Protein AF-A0A0M4CH39-F1 (afdb_monomer_lite)

Sequence (129 aa):
MWEPAGAFSSQTFMEGKFARTRKKGDFHVSGFELQVDATLSALRGLLGETAQQRDTHHKHRPNFAPSAAGRGFGAQGRALADMFEGLHGGVEKRIDALTRTTRAARSEVERFAESDGAFATDVDGVDVA

Organism: NCBI:txid931089

Structure (mmCIF, N/CA/C/O backbone):
data_AF-A0A0M4CH39-F1
#
_entry.id   AF-A0A0M4CH39-F1
#
loop_
_atom_site.group_PDB
_atom_site.id
_atom_site.type_symbol
_atom_site.label_atom_id
_atom_site.label_alt_id
_atom_site.label_comp_id
_atom_site.label_asym_id
_atom_site.label_entity_id
_atom_site.label_seq_id
_atom_site.pdbx_PDB_ins_code
_atom_site.Cartn_x
_atom_site.Cartn_y
_atom_site.Cartn_z
_atom_site.occupancy
_atom_site.B_iso_or_equiv
_atom_site.auth_seq_id
_atom_site.auth_comp_id
_atom_site.auth_asym_id
_atom_site.auth_atom_id
_atom_site.pdbx_PDB_model_num
ATOM 1 N N . MET A 1 1 ? 4.297 22.749 -15.109 1.00 36.09 1 MET A N 1
ATOM 2 C CA . MET A 1 1 ? 3.723 23.554 -14.014 1.00 36.09 1 MET A CA 1
ATOM 3 C C . MET A 1 1 ? 3.155 22.555 -13.024 1.00 36.09 1 MET A C 1
ATOM 5 O O . MET A 1 1 ? 2.229 21.844 -13.380 1.00 36.09 1 MET A O 1
ATOM 9 N N . TRP A 1 2 ? 3.837 22.359 -11.899 1.00 34.16 2 TRP A N 1
ATOM 10 C CA . TRP A 1 2 ? 3.533 21.342 -10.889 1.00 34.16 2 TRP A CA 1
ATOM 11 C C . TRP A 1 2 ? 3.261 22.084 -9.583 1.00 34.16 2 TRP A C 1
ATOM 13 O O . TRP A 1 2 ? 4.119 22.854 -9.152 1.00 34.16 2 TRP A O 1
ATOM 23 N N . GLU A 1 3 ? 2.079 21.898 -8.999 1.00 35.03 3 GLU A N 1
ATOM 24 C CA . GLU A 1 3 ? 1.751 22.426 -7.673 1.00 35.03 3 GLU A CA 1
ATOM 25 C C . GLU A 1 3 ? 2.030 21.363 -6.599 1.00 35.03 3 GLU A C 1
ATOM 27 O O . GLU A 1 3 ? 1.627 20.209 -6.769 1.00 35.03 3 GLU A O 1
ATOM 32 N N . PRO A 1 4 ? 2.708 21.706 -5.490 1.00 45.09 4 PRO A N 1
ATOM 33 C CA . PRO A 1 4 ? 2.865 20.801 -4.364 1.00 45.09 4 PRO A CA 1
ATOM 34 C C . PRO A 1 4 ? 1.607 20.804 -3.484 1.00 45.09 4 PRO A C 1
ATOM 36 O O . PRO A 1 4 ? 1.131 21.849 -3.042 1.00 45.09 4 PRO A O 1
ATOM 39 N N . ALA A 1 5 ? 1.090 19.611 -3.200 1.00 40.84 5 ALA A N 1
ATOM 40 C CA . ALA A 1 5 ? -0.014 19.410 -2.276 1.00 40.84 5 ALA A CA 1
ATOM 41 C C . ALA A 1 5 ? 0.418 19.665 -0.819 1.00 40.84 5 ALA A C 1
ATOM 43 O O . ALA A 1 5 ? 1.343 19.028 -0.322 1.00 40.84 5 ALA A O 1
ATOM 44 N N . GLY A 1 6 ? -0.310 20.569 -0.157 1.00 38.88 6 GLY A N 1
ATOM 45 C CA . GLY A 1 6 ? -0.734 20.463 1.243 1.00 38.88 6 GLY A CA 1
ATOM 46 C C . GLY A 1 6 ? 0.350 20.459 2.318 1.00 38.88 6 GLY A C 1
ATOM 47 O O . GLY A 1 6 ? 0.849 19.412 2.715 1.00 38.88 6 GLY A O 1
ATOM 48 N N . ALA A 1 7 ? 0.621 21.638 2.878 1.00 38.19 7 ALA A N 1
ATOM 49 C CA . ALA A 1 7 ? 1.377 21.792 4.114 1.00 38.19 7 ALA A CA 1
ATOM 50 C C . ALA A 1 7 ? 0.678 21.093 5.300 1.00 38.19 7 ALA A C 1
ATOM 52 O O . ALA A 1 7 ? -0.512 21.287 5.550 1.00 38.19 7 ALA A O 1
ATOM 53 N N . PHE A 1 8 ? 1.454 20.310 6.048 1.00 35.31 8 PHE A N 1
ATOM 54 C CA . PHE A 1 8 ? 1.097 19.714 7.333 1.00 35.31 8 PHE A CA 1
ATOM 55 C C . PHE A 1 8 ? 0.869 20.832 8.368 1.00 35.31 8 PHE A C 1
ATOM 57 O O . PHE A 1 8 ? 1.808 21.542 8.726 1.00 35.31 8 PHE A O 1
ATOM 64 N N . SER A 1 9 ? -0.372 21.024 8.827 1.00 40.72 9 SER A N 1
ATOM 65 C CA . SER A 1 9 ? -0.697 21.972 9.900 1.00 40.72 9 SER A CA 1
ATOM 66 C C . SER A 1 9 ? -0.803 21.224 11.224 1.00 40.72 9 SER A C 1
ATOM 68 O O . SER A 1 9 ? -1.806 20.585 11.531 1.00 40.72 9 SER A O 1
ATOM 70 N N . SER A 1 10 ? 0.266 21.282 12.008 1.00 42.88 10 SER A N 1
ATOM 71 C CA . SER A 1 10 ? 0.276 20.854 13.400 1.00 42.88 10 SER A CA 1
ATOM 72 C C . SER A 1 10 ? -0.046 22.049 14.292 1.00 42.88 10 SER A C 1
ATOM 74 O O . SER A 1 10 ? 0.869 22.781 14.666 1.00 42.88 10 SER A O 1
ATOM 76 N N . GLN A 1 11 ? -1.323 22.257 14.636 1.00 37.75 11 GLN A N 1
ATOM 77 C CA . GLN A 1 11 ? -1.684 23.049 15.815 1.00 37.75 11 GLN A CA 1
ATOM 78 C C . GLN A 1 11 ? -3.136 22.849 16.287 1.00 37.75 11 GLN A C 1
ATOM 80 O O . GLN A 1 11 ? -4.091 23.056 15.544 1.00 37.75 11 GLN A O 1
ATOM 85 N N . THR A 1 12 ? -3.241 22.625 17.603 1.00 38.22 12 THR A N 1
ATOM 86 C CA . THR A 1 12 ? -4.371 22.890 18.519 1.00 38.22 12 THR A CA 1
ATOM 87 C C . THR A 1 12 ? -5.360 21.750 18.800 1.00 38.22 12 THR A C 1
ATOM 89 O O . THR A 1 12 ? -6.377 21.608 18.132 1.00 38.22 12 THR A O 1
ATOM 92 N N . PHE A 1 13 ? -5.150 21.039 19.917 1.00 33.00 13 PHE A N 1
ATOM 93 C CA . PHE A 1 13 ? -6.270 20.618 20.764 1.00 33.00 13 PHE A CA 1
ATOM 94 C C . PHE A 1 13 ? -5.910 20.741 22.257 1.00 33.00 13 PHE A C 1
ATOM 96 O O . PHE A 1 13 ? -5.110 19.988 22.799 1.00 33.00 13 PHE A O 1
ATOM 103 N N . MET A 1 14 ? -6.470 21.808 22.827 1.00 33.53 14 MET A N 1
ATOM 104 C CA . MET A 1 14 ? -6.719 22.206 24.216 1.00 33.53 14 MET A CA 1
ATOM 105 C C . MET A 1 14 ? -6.214 21.330 25.379 1.00 33.53 14 MET A C 1
ATOM 107 O O . MET A 1 14 ? -6.596 20.175 25.548 1.00 33.53 14 MET A O 1
ATOM 111 N N . GLU A 1 15 ? -5.477 21.994 26.276 1.00 40.09 15 GLU A N 1
ATOM 112 C CA . 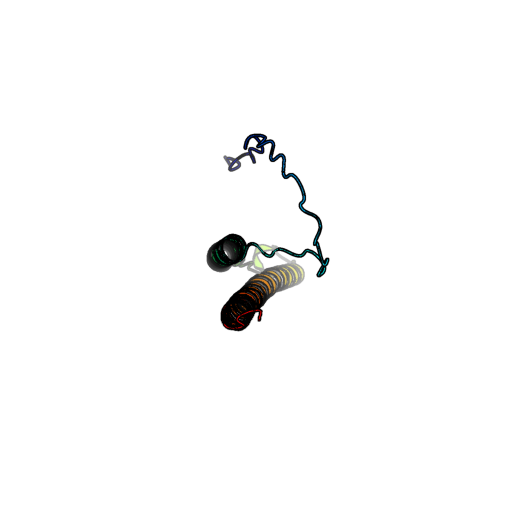GLU A 1 15 ? -5.227 21.592 27.661 1.00 40.09 15 GLU A CA 1
ATOM 113 C C . GLU A 1 15 ? -6.539 21.308 28.419 1.00 40.09 15 GLU A C 1
ATOM 115 O O . GLU A 1 15 ? -7.318 22.213 28.717 1.00 40.09 15 GLU A O 1
ATOM 120 N N . GLY A 1 16 ? -6.755 20.050 28.804 1.00 35.16 16 GLY A N 1
ATOM 121 C CA . GLY A 1 16 ? -7.702 19.663 29.848 1.00 35.16 16 GLY A CA 1
ATOM 122 C C . GLY A 1 16 ? -6.949 19.358 31.140 1.00 35.16 16 GLY A C 1
ATOM 123 O O . GLY A 1 16 ? -6.287 18.328 31.248 1.00 35.16 16 GLY A O 1
ATOM 124 N N . LYS A 1 17 ? -7.029 20.246 32.136 1.00 49.25 17 LYS A N 1
ATOM 125 C CA . LYS A 1 17 ? -6.505 19.991 33.487 1.00 49.25 17 LYS A CA 1
ATOM 126 C C . LYS A 1 17 ? -7.350 18.907 34.164 1.00 49.25 17 LYS A C 1
ATOM 128 O O . LYS A 1 17 ? -8.421 19.202 34.683 1.00 49.25 17 LYS A O 1
ATOM 133 N N . PHE A 1 18 ? -6.861 17.670 34.207 1.00 40.97 18 PHE A N 1
ATOM 134 C CA . PHE A 1 18 ? -7.476 16.606 35.003 1.00 40.97 18 PHE A CA 1
ATOM 135 C C . PHE A 1 18 ? -6.776 16.486 36.358 1.00 40.97 18 PHE A C 1
ATOM 137 O O . PHE A 1 18 ? -5.776 15.788 36.509 1.00 40.97 18 PHE A O 1
ATOM 144 N N . ALA A 1 19 ? -7.319 17.167 37.366 1.00 42.16 19 ALA A N 1
ATOM 145 C CA . ALA A 1 19 ? -7.027 16.843 38.755 1.00 42.16 19 ALA A CA 1
ATOM 146 C C . ALA A 1 19 ? -7.718 15.512 39.094 1.00 42.16 19 ALA A C 1
ATOM 148 O O . ALA A 1 19 ? -8.945 15.438 39.098 1.00 42.16 19 ALA A O 1
ATOM 149 N N . ARG A 1 20 ? -6.946 14.456 39.371 1.00 47.91 20 ARG A N 1
ATOM 150 C CA . ARG A 1 20 ? -7.470 13.186 39.893 1.00 47.91 20 ARG A CA 1
ATOM 151 C C . ARG A 1 20 ? -6.896 12.964 41.292 1.00 47.91 20 ARG A C 1
ATOM 153 O O . ARG A 1 20 ? -5.702 12.723 41.454 1.00 47.91 20 ARG A O 1
ATOM 160 N N . THR A 1 21 ? -7.736 13.099 42.314 1.00 45.75 21 THR A N 1
ATOM 161 C CA . THR A 1 21 ? -7.413 12.731 43.696 1.00 45.75 21 THR A CA 1
ATOM 162 C C . THR A 1 21 ? -7.385 11.203 43.804 1.00 45.75 21 THR A C 1
ATOM 164 O O . THR A 1 21 ? -8.392 10.536 43.583 1.00 45.75 21 THR A O 1
ATOM 167 N N . ARG A 1 22 ? -6.212 10.628 44.106 1.00 41.31 22 ARG A N 1
ATOM 168 C CA . ARG A 1 22 ? -6.054 9.180 44.333 1.00 41.31 22 ARG A CA 1
ATOM 169 C C . ARG A 1 22 ? -6.658 8.779 45.678 1.00 41.31 22 ARG A C 1
ATOM 171 O O . ARG A 1 22 ? -6.300 9.349 46.709 1.00 41.31 22 ARG A O 1
ATOM 178 N N . LYS A 1 23 ? -7.514 7.755 45.678 1.00 41.19 23 LYS A N 1
ATOM 179 C CA . LYS A 1 23 ? -7.915 7.024 46.888 1.00 41.19 23 LYS A CA 1
ATOM 180 C C . LYS A 1 23 ? -6.969 5.830 47.069 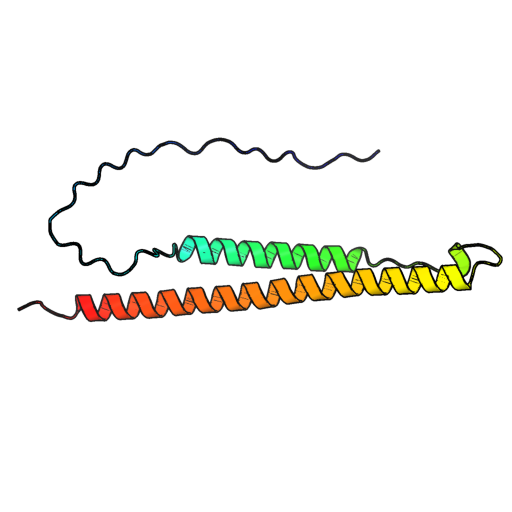1.00 41.19 23 LYS A C 1
ATOM 182 O O . LYS A 1 23 ? -6.507 5.241 46.102 1.00 41.19 23 LYS A O 1
ATOM 187 N N . LYS A 1 24 ? -6.626 5.528 48.320 1.00 38.62 24 LYS A N 1
ATOM 188 C CA . LYS A 1 24 ? -5.624 4.528 48.718 1.00 38.62 24 LYS A CA 1
ATOM 189 C C . LYS A 1 24 ? -6.130 3.115 48.368 1.00 38.62 24 LYS A C 1
ATOM 191 O O . LYS A 1 24 ? -7.107 2.679 48.967 1.00 38.62 24 LYS A O 1
ATOM 196 N N . GLY A 1 25 ? -5.481 2.443 47.415 1.00 44.72 25 GLY A N 1
ATOM 197 C CA . GLY A 1 25 ? -5.847 1.091 46.964 1.00 44.72 25 GLY A CA 1
ATOM 198 C C . GLY A 1 25 ? -5.220 0.619 45.642 1.00 44.72 25 GLY A C 1
ATOM 199 O O . GLY A 1 25 ? -5.471 -0.510 45.246 1.00 44.72 25 GLY A O 1
ATOM 200 N N . ASP A 1 26 ? -4.409 1.445 44.969 1.00 41.81 26 ASP A N 1
ATOM 201 C CA . ASP A 1 26 ? -3.823 1.133 43.655 1.00 41.81 26 ASP A CA 1
ATOM 202 C C . ASP A 1 26 ? -2.858 -0.073 43.693 1.00 41.81 26 ASP A C 1
ATOM 204 O O . ASP A 1 26 ? -1.653 0.079 43.913 1.00 41.81 26 ASP A O 1
ATOM 208 N N . PHE A 1 27 ? -3.368 -1.274 43.410 1.00 42.81 27 PHE A N 1
ATOM 209 C CA . PHE A 1 27 ? -2.551 -2.366 42.886 1.00 42.81 27 PHE A CA 1
ATOM 210 C C . PHE A 1 27 ? -2.184 -2.025 41.435 1.00 42.81 27 PHE A C 1
ATOM 212 O O . PHE A 1 27 ? -3.029 -2.013 40.544 1.00 42.81 27 PHE A O 1
ATOM 219 N N . HIS A 1 28 ? -0.914 -1.693 41.206 1.00 42.50 28 HIS A N 1
ATOM 220 C CA . HIS A 1 28 ? -0.369 -1.431 39.875 1.00 42.50 28 HIS A CA 1
ATOM 221 C C . HIS A 1 28 ? -0.210 -2.752 39.108 1.00 42.50 28 HIS A C 1
ATOM 223 O O . HIS A 1 28 ? 0.789 -3.452 39.273 1.00 42.50 28 HIS A O 1
ATOM 229 N N . VAL A 1 29 ? -1.159 -3.068 38.228 1.00 50.09 29 VAL A N 1
ATOM 230 C CA . VAL A 1 29 ? -0.867 -3.891 37.049 1.00 50.09 29 VAL A CA 1
ATOM 231 C C . VAL A 1 29 ? -0.343 -2.924 35.985 1.00 50.09 29 VAL A C 1
ATOM 233 O O . VAL A 1 29 ? -0.971 -1.905 35.715 1.00 50.09 29 VAL A O 1
ATOM 236 N N . SER A 1 30 ? 0.866 -3.180 35.479 1.00 48.66 30 SER A N 1
ATOM 237 C CA . SER A 1 30 ? 1.622 -2.339 34.535 1.00 48.66 30 SER A CA 1
ATOM 238 C C . SER A 1 30 ? 0.731 -1.638 33.496 1.00 48.66 30 SER A C 1
ATOM 240 O O . SER A 1 30 ? 0.203 -2.280 32.592 1.00 48.66 30 SER A O 1
ATOM 242 N N . GLY A 1 31 ? 0.597 -0.314 33.636 1.00 48.69 31 GLY A N 1
ATOM 243 C CA . GLY A 1 31 ? -0.319 0.542 32.885 1.00 48.69 31 GLY A CA 1
ATOM 244 C C . GLY A 1 31 ? 0.012 0.661 31.400 1.00 48.69 31 GLY A C 1
ATOM 245 O O . GLY A 1 31 ? 0.730 1.571 30.987 1.00 48.69 31 GLY A O 1
ATOM 246 N N . PHE A 1 32 ? -0.571 -0.226 30.601 1.00 54.41 32 PHE A N 1
ATOM 247 C CA . PHE A 1 32 ? -0.765 -0.027 29.171 1.00 54.41 32 PHE A CA 1
ATOM 248 C C . PHE A 1 32 ? -2.274 0.002 28.909 1.00 54.41 32 PHE A C 1
ATOM 250 O O . PHE A 1 32 ? -2.901 -1.036 28.728 1.00 54.41 32 PHE A O 1
ATOM 257 N N . GLU A 1 33 ? -2.877 1.191 28.949 1.00 70.62 33 GLU A N 1
ATOM 258 C CA . GLU A 1 33 ? -4.285 1.357 28.577 1.00 70.62 33 GLU A CA 1
ATOM 259 C C . GLU A 1 33 ? -4.364 1.494 27.055 1.00 70.62 33 GLU A C 1
ATOM 261 O O . GLU A 1 33 ? -4.159 2.572 26.488 1.00 70.62 33 GLU A O 1
ATOM 266 N N . LEU A 1 34 ? -4.599 0.373 26.371 1.00 80.50 34 LEU A N 1
ATOM 267 C CA . LEU A 1 34 ? -4.834 0.389 24.936 1.00 80.50 34 LEU A CA 1
ATOM 268 C C . LEU A 1 34 ? -6.191 1.046 24.664 1.00 80.50 34 LEU A C 1
ATOM 270 O O . LEU A 1 34 ? -7.233 0.508 25.020 1.00 80.50 34 LEU A O 1
ATOM 274 N N . GLN A 1 35 ? -6.186 2.189 23.980 1.00 90.75 35 GLN A N 1
ATOM 275 C CA . GLN A 1 35 ? -7.411 2.819 23.488 1.00 90.75 35 GLN A CA 1
ATOM 276 C C . GLN A 1 35 ? -7.940 2.002 22.299 1.00 90.75 35 GLN A C 1
ATOM 278 O O . GLN A 1 35 ? -7.617 2.300 21.145 1.00 90.75 35 GLN A O 1
ATOM 283 N N . VAL A 1 36 ? -8.683 0.928 22.586 1.00 92.19 36 VAL A N 1
ATOM 284 C CA . VAL A 1 36 ? -9.117 -0.091 21.612 1.00 92.19 36 VAL A CA 1
ATOM 285 C C . VAL A 1 36 ? -9.794 0.549 20.402 1.00 92.19 36 VAL A C 1
ATOM 287 O O . VAL A 1 36 ? -9.325 0.368 19.278 1.00 92.19 36 VAL A O 1
ATOM 290 N N . ASP A 1 37 ? -10.823 1.369 20.615 1.00 93.25 37 ASP A N 1
ATOM 291 C CA . ASP A 1 37 ? -11.594 1.976 19.523 1.00 93.25 37 ASP A CA 1
ATOM 292 C C . ASP A 1 37 ? -10.749 2.908 18.653 1.00 93.25 37 ASP A C 1
ATOM 294 O O . ASP A 1 37 ? -10.794 2.845 17.420 1.00 93.25 37 ASP A O 1
ATOM 298 N N . ALA A 1 38 ? -9.927 3.749 19.288 1.00 93.94 38 ALA A N 1
ATOM 299 C CA . ALA A 1 38 ? -9.025 4.651 18.580 1.00 93.94 38 ALA A CA 1
ATOM 300 C C . ALA A 1 38 ? -7.995 3.866 17.753 1.00 93.94 38 ALA A C 1
ATOM 302 O O . ALA A 1 38 ? -7.726 4.206 16.599 1.00 93.94 38 ALA A O 1
ATOM 303 N N . THR A 1 39 ? -7.471 2.773 18.310 1.00 96.31 39 THR A N 1
ATOM 304 C CA . THR A 1 39 ? -6.499 1.903 17.642 1.00 96.31 39 THR A CA 1
ATOM 305 C C . THR A 1 39 ? -7.132 1.176 16.456 1.00 96.31 39 THR A C 1
ATOM 307 O O . THR A 1 39 ? -6.577 1.193 15.358 1.00 96.31 39 THR A O 1
ATOM 310 N N . LEU A 1 40 ? -8.320 0.588 16.624 1.00 97.56 40 LEU A N 1
ATOM 311 C CA . LEU A 1 40 ? -9.051 -0.076 15.540 1.00 97.56 40 LEU A CA 1
ATOM 312 C C . LEU A 1 40 ? -9.438 0.900 14.425 1.00 97.56 40 LEU A C 1
ATOM 314 O O . LEU A 1 40 ? -9.369 0.547 13.243 1.00 97.56 40 LEU A O 1
ATOM 318 N N . SER A 1 41 ? -9.812 2.130 14.782 1.00 97.56 41 SER A N 1
ATOM 319 C CA . SER A 1 41 ? -10.082 3.201 13.823 1.00 97.56 41 SER A CA 1
ATOM 320 C C . SER A 1 41 ? -8.827 3.560 13.020 1.00 97.56 41 SER A C 1
ATOM 322 O O . SER A 1 41 ? -8.862 3.554 11.787 1.00 97.56 41 SER A O 1
ATOM 324 N N . ALA A 1 42 ? -7.688 3.759 13.692 1.00 97.81 42 ALA A N 1
ATOM 325 C CA . ALA A 1 42 ? -6.411 4.050 13.041 1.00 97.81 42 ALA A CA 1
ATOM 326 C C . ALA A 1 42 ? -5.961 2.914 12.105 1.00 97.81 42 ALA A C 1
ATOM 328 O O . ALA A 1 42 ? -5.571 3.164 10.965 1.00 97.81 42 ALA A O 1
ATOM 329 N N . LEU A 1 43 ? -6.081 1.653 12.535 1.00 98.31 43 LEU A N 1
ATOM 330 C CA . LEU A 1 43 ? -5.741 0.487 11.712 1.00 98.31 43 LEU A CA 1
ATOM 331 C C . LEU A 1 43 ? -6.650 0.365 10.483 1.00 98.31 43 LEU A C 1
ATOM 333 O O . LEU A 1 43 ? -6.185 0.003 9.402 1.00 98.31 43 LEU A O 1
ATOM 337 N N . ARG A 1 44 ? -7.938 0.700 10.614 1.00 98.31 44 ARG A N 1
ATOM 338 C CA . ARG A 1 44 ? -8.870 0.757 9.480 1.00 98.31 44 ARG A CA 1
ATOM 339 C C . ARG A 1 44 ? -8.484 1.856 8.490 1.00 98.31 44 ARG A C 1
ATOM 341 O O . ARG A 1 44 ? -8.494 1.594 7.289 1.00 98.31 44 ARG A O 1
ATOM 348 N N . GLY A 1 45 ? -8.122 3.038 8.988 1.00 98.12 45 GLY A N 1
ATOM 349 C CA . GLY A 1 45 ? -7.598 4.135 8.173 1.00 98.12 45 GLY A CA 1
ATOM 350 C C . GLY A 1 45 ? -6.356 3.708 7.393 1.00 98.12 45 GLY A C 1
ATOM 351 O O . GLY A 1 45 ? -6.338 3.793 6.167 1.00 98.12 45 GLY A O 1
ATOM 352 N N . LEU A 1 46 ? -5.383 3.109 8.083 1.00 98.12 46 LEU A N 1
ATOM 353 C CA . LEU A 1 46 ? -4.144 2.624 7.478 1.00 98.12 46 LEU A CA 1
ATOM 354 C C . LEU A 1 46 ? -4.385 1.560 6.392 1.00 98.12 46 LEU A C 1
ATOM 356 O O . LEU A 1 46 ? -3.714 1.570 5.360 1.00 98.12 46 LEU A O 1
ATOM 360 N N . LEU A 1 47 ? -5.357 0.656 6.574 1.00 98.38 47 LEU A N 1
ATOM 361 C CA . LEU A 1 47 ? -5.748 -0.298 5.526 1.00 98.38 47 LEU A CA 1
ATOM 362 C C . LEU A 1 47 ? -6.331 0.403 4.293 1.00 98.38 47 LEU A C 1
ATOM 364 O O . LEU A 1 47 ? -6.029 -0.002 3.170 1.00 98.38 47 LEU A O 1
ATOM 368 N N . GLY A 1 48 ? -7.150 1.436 4.495 1.00 98.06 48 GLY A N 1
ATOM 369 C CA . GLY A 1 48 ? -7.712 2.242 3.410 1.00 98.06 48 GLY A CA 1
ATOM 370 C C . GLY A 1 48 ? -6.632 2.987 2.625 1.00 98.06 48 GLY A C 1
ATOM 371 O O . GLY A 1 48 ? -6.580 2.886 1.400 1.00 98.06 48 GLY A O 1
ATOM 372 N N . GLU A 1 49 ? -5.723 3.660 3.327 1.00 97.50 49 GLU A N 1
ATOM 373 C CA . GLU A 1 49 ? -4.582 4.357 2.723 1.00 97.50 49 GLU A CA 1
ATOM 374 C C . GLU A 1 49 ? -3.671 3.391 1.963 1.00 97.50 49 GLU A C 1
ATOM 376 O O . GLU A 1 49 ? -3.288 3.658 0.825 1.00 97.50 49 GLU A O 1
ATOM 381 N N . THR A 1 50 ? -3.374 2.225 2.543 1.00 97.69 50 THR A N 1
ATOM 382 C CA . THR A 1 50 ? -2.537 1.209 1.888 1.00 97.69 50 THR A CA 1
ATOM 383 C C . THR A 1 50 ? -3.200 0.679 0.614 1.00 97.69 50 THR A C 1
ATOM 385 O O . THR A 1 50 ? -2.525 0.503 -0.400 1.00 97.69 50 THR A O 1
ATOM 388 N N . ALA A 1 51 ? -4.523 0.477 0.619 1.00 97.69 51 ALA A N 1
ATOM 389 C CA . ALA A 1 51 ? -5.264 0.088 -0.580 1.00 97.69 51 ALA A CA 1
ATOM 390 C C . ALA A 1 51 ? -5.195 1.174 -1.668 1.00 97.69 51 ALA A C 1
ATOM 392 O O . ALA A 1 51 ? -4.907 0.867 -2.824 1.00 97.69 51 ALA A O 1
ATOM 393 N N . GLN A 1 52 ? -5.368 2.445 -1.294 1.00 97.44 52 GLN A N 1
ATOM 394 C CA . GLN A 1 52 ? -5.232 3.568 -2.223 1.00 97.44 52 GLN A CA 1
ATOM 395 C C . GLN A 1 52 ? -3.811 3.671 -2.798 1.00 97.44 52 GLN A C 1
ATOM 397 O O . GLN A 1 52 ? -3.644 3.922 -3.997 1.00 97.44 52 GLN A O 1
ATOM 402 N N . GLN A 1 53 ? -2.781 3.462 -1.973 1.00 96.19 53 GLN A N 1
ATOM 403 C CA . GLN A 1 53 ? -1.393 3.458 -2.433 1.00 96.19 53 GLN A CA 1
ATOM 404 C C . GLN A 1 53 ? -1.108 2.301 -3.384 1.00 96.19 53 GLN A C 1
ATOM 406 O O . GLN A 1 53 ? -0.469 2.527 -4.409 1.00 96.19 53 GLN A O 1
ATOM 411 N N . ARG A 1 54 ? -1.627 1.101 -3.111 1.00 96.56 54 ARG A N 1
ATOM 412 C CA . ARG A 1 54 ? -1.514 -0.044 -4.023 1.00 96.56 54 ARG A CA 1
ATOM 413 C C . ARG A 1 54 ? -2.130 0.264 -5.385 1.00 96.56 54 ARG A C 1
ATOM 415 O O . ARG A 1 54 ? -1.486 0.093 -6.417 1.00 96.56 54 ARG A O 1
ATOM 422 N N . ASP A 1 55 ? -3.357 0.776 -5.393 1.00 97.12 55 ASP A N 1
ATOM 423 C CA . ASP A 1 55 ? -4.064 1.096 -6.633 1.00 97.12 55 ASP A CA 1
ATOM 424 C C . ASP A 1 55 ? -3.337 2.197 -7.420 1.00 97.12 55 ASP A C 1
ATOM 426 O O . ASP A 1 55 ? -3.240 2.147 -8.648 1.00 97.12 55 ASP A O 1
ATOM 430 N N . THR A 1 56 ? -2.786 3.189 -6.716 1.00 96.06 56 THR A N 1
ATOM 431 C CA . THR A 1 56 ? -1.968 4.248 -7.319 1.00 96.06 56 THR A CA 1
ATOM 432 C C . THR A 1 56 ? -0.672 3.686 -7.893 1.00 96.06 56 THR A C 1
ATOM 434 O O . THR A 1 56 ? -0.313 4.025 -9.020 1.00 96.06 56 THR A O 1
ATOM 437 N N . HIS A 1 57 ? 0.011 2.808 -7.163 1.00 96.19 57 HIS A N 1
ATOM 438 C CA . HIS A 1 57 ? 1.248 2.167 -7.594 1.00 96.19 57 HIS A CA 1
ATOM 439 C C . HIS A 1 57 ? 1.032 1.345 -8.868 1.00 96.19 57 HIS A C 1
ATOM 441 O O . HIS A 1 57 ? 1.737 1.564 -9.852 1.00 96.19 57 HIS A O 1
ATOM 447 N N . HIS A 1 58 ? -0.012 0.512 -8.925 1.00 94.31 58 HIS A N 1
ATOM 448 C CA . HIS A 1 58 ? -0.353 -0.259 -10.127 1.00 94.31 58 HIS A CA 1
ATOM 449 C C . HIS A 1 58 ? -0.645 0.613 -11.354 1.00 94.31 58 HIS A C 1
ATOM 451 O O . HIS A 1 58 ? -0.250 0.261 -12.466 1.00 94.31 58 HIS A O 1
ATOM 457 N N . LYS A 1 59 ? -1.312 1.761 -11.173 1.00 95.44 59 LYS A N 1
ATOM 458 C CA . LYS A 1 59 ? -1.602 2.696 -12.275 1.00 95.44 59 LYS A CA 1
ATOM 459 C C . LYS A 1 59 ? -0.342 3.321 -12.874 1.00 95.44 59 LYS A C 1
ATOM 461 O O . LYS A 1 59 ? -0.348 3.670 -14.050 1.00 95.44 59 LYS A O 1
ATOM 466 N N . HIS A 1 60 ? 0.725 3.451 -12.089 1.00 91.44 60 HIS A N 1
ATOM 467 C CA . HIS A 1 60 ? 1.964 4.119 -12.488 1.00 91.44 60 HIS A CA 1
ATOM 468 C C . HIS A 1 60 ? 3.117 3.133 -12.699 1.00 91.44 60 HIS A C 1
ATOM 470 O O . HIS A 1 60 ? 4.277 3.480 -12.466 1.00 91.44 60 HIS A O 1
ATOM 476 N N . ARG A 1 61 ? 2.821 1.903 -13.147 1.00 91.19 61 ARG A N 1
ATOM 477 C CA . ARG A 1 61 ? 3.860 0.927 -13.485 1.00 91.19 61 ARG A CA 1
ATOM 478 C C . ARG A 1 61 ? 4.804 1.507 -14.549 1.00 91.19 61 ARG A C 1
ATOM 480 O O . ARG A 1 61 ? 4.350 1.803 -15.657 1.00 91.19 61 ARG A O 1
ATOM 487 N N . PRO A 1 62 ? 6.107 1.657 -14.250 1.00 89.44 62 PRO A N 1
ATOM 488 C CA . PRO A 1 62 ? 7.065 2.137 -15.231 1.00 89.44 62 PRO A CA 1
ATOM 489 C C . PRO A 1 62 ? 7.177 1.151 -16.393 1.00 89.44 62 PRO A C 1
ATOM 491 O O . PRO A 1 62 ? 7.261 -0.058 -16.185 1.00 89.44 62 PRO A O 1
ATOM 494 N N . ASN A 1 63 ? 7.237 1.671 -17.616 1.00 90.56 63 ASN A N 1
ATOM 495 C CA . ASN A 1 63 ? 7.601 0.897 -18.795 1.00 90.56 63 ASN A CA 1
ATOM 496 C C . ASN A 1 63 ? 8.738 1.618 -19.519 1.00 90.56 63 ASN A C 1
ATOM 498 O O . ASN A 1 63 ? 8.530 2.680 -20.107 1.00 90.56 63 ASN A O 1
ATOM 502 N N . PHE A 1 64 ? 9.940 1.048 -19.457 1.00 93.19 64 PHE A N 1
ATOM 503 C CA . PHE A 1 64 ? 11.108 1.574 -20.149 1.00 93.19 64 PHE A CA 1
ATOM 504 C C . PHE A 1 64 ? 11.495 0.640 -21.295 1.00 93.19 64 PHE A C 1
ATOM 506 O O . PHE A 1 64 ? 12.018 -0.451 -21.077 1.00 93.19 64 PHE A O 1
ATOM 513 N N . ALA A 1 65 ? 11.260 1.079 -22.532 1.00 94.81 65 ALA A N 1
ATOM 514 C CA . ALA A 1 65 ? 11.706 0.343 -23.708 1.00 94.81 65 ALA A CA 1
ATOM 515 C C . ALA A 1 65 ? 13.241 0.428 -23.822 1.00 94.81 65 ALA A C 1
ATOM 517 O O . ALA A 1 65 ? 13.765 1.539 -23.906 1.00 94.81 65 ALA A O 1
ATOM 518 N N . PRO A 1 66 ? 13.988 -0.691 -23.916 1.00 93.94 66 PRO A N 1
ATOM 519 C CA . PRO A 1 66 ? 15.450 -0.644 -24.012 1.00 93.94 66 PRO A CA 1
ATOM 520 C C . PRO A 1 66 ? 15.984 0.198 -25.181 1.00 93.94 66 PRO A C 1
ATOM 522 O O . PRO A 1 66 ? 17.067 0.769 -25.089 1.00 93.94 66 PRO A O 1
ATOM 525 N N . SER A 1 67 ? 15.222 0.315 -26.272 1.00 93.19 67 SER A N 1
ATOM 526 C CA . SER A 1 67 ? 15.554 1.168 -27.420 1.00 93.19 67 SER A CA 1
ATOM 527 C C . SER A 1 67 ? 15.532 2.667 -27.100 1.00 93.19 67 SER A C 1
ATOM 529 O O . SER A 1 67 ? 16.204 3.437 -27.785 1.00 93.19 67 SER A O 1
ATOM 531 N N . ALA A 1 68 ? 14.812 3.089 -26.055 1.00 95.19 68 ALA A N 1
ATOM 532 C CA . ALA A 1 68 ? 14.765 4.479 -25.604 1.00 95.19 68 ALA A CA 1
ATOM 533 C C . ALA A 1 68 ? 16.109 4.961 -25.030 1.00 95.19 68 ALA A C 1
ATOM 535 O O . ALA A 1 68 ? 16.341 6.164 -24.965 1.00 95.19 68 ALA A O 1
ATOM 536 N N . ALA A 1 69 ? 17.022 4.045 -24.679 1.00 95.62 69 ALA A N 1
ATOM 537 C CA . ALA A 1 69 ? 18.383 4.388 -24.264 1.00 95.62 69 ALA A CA 1
ATOM 538 C C . ALA A 1 69 ? 19.255 4.936 -25.414 1.00 95.62 69 ALA A C 1
ATOM 540 O O . ALA A 1 69 ? 20.334 5.469 -25.168 1.00 95.62 69 ALA A O 1
ATOM 541 N N . GLY A 1 70 ? 18.797 4.826 -26.667 1.00 95.56 70 GLY A N 1
ATOM 542 C CA . GLY A 1 70 ? 19.492 5.345 -27.842 1.00 95.56 70 GLY A CA 1
ATOM 543 C C . GLY A 1 70 ? 20.348 4.309 -28.576 1.00 95.56 70 GLY A C 1
ATOM 544 O O . GLY A 1 70 ? 20.543 3.168 -28.148 1.00 95.56 70 GLY A O 1
ATOM 545 N N . ARG A 1 71 ? 20.853 4.707 -29.751 1.00 96.31 71 ARG A N 1
ATOM 546 C CA . ARG A 1 71 ? 21.636 3.835 -30.639 1.00 96.31 71 ARG A CA 1
ATOM 547 C C . ARG A 1 71 ? 22.925 3.388 -29.942 1.00 96.31 71 ARG A C 1
ATOM 549 O O . ARG A 1 71 ? 23.692 4.219 -29.479 1.00 96.31 71 ARG A O 1
ATOM 556 N N . GLY A 1 72 ? 23.170 2.078 -29.912 1.00 96.19 72 GLY A N 1
ATOM 557 C CA . GLY A 1 72 ? 24.360 1.487 -29.285 1.00 96.19 72 GLY A CA 1
ATOM 558 C C . GLY A 1 72 ? 24.233 1.220 -27.780 1.00 96.19 72 GLY A C 1
ATOM 559 O O . GLY A 1 72 ? 25.062 0.500 -27.236 1.00 96.19 72 GLY A O 1
ATOM 560 N N . PHE A 1 73 ? 23.168 1.695 -27.123 1.00 97.25 73 PHE A N 1
ATOM 561 C CA . PHE A 1 73 ? 22.983 1.586 -25.669 1.00 97.25 73 PHE A CA 1
ATOM 562 C C . PHE A 1 73 ? 21.989 0.497 -25.241 1.00 97.25 73 PHE A C 1
ATOM 564 O O . PHE A 1 73 ? 21.416 0.542 -24.154 1.00 97.25 73 PHE A O 1
ATOM 571 N N . GLY A 1 74 ? 21.757 -0.514 -26.082 1.00 96.62 74 GLY A N 1
ATOM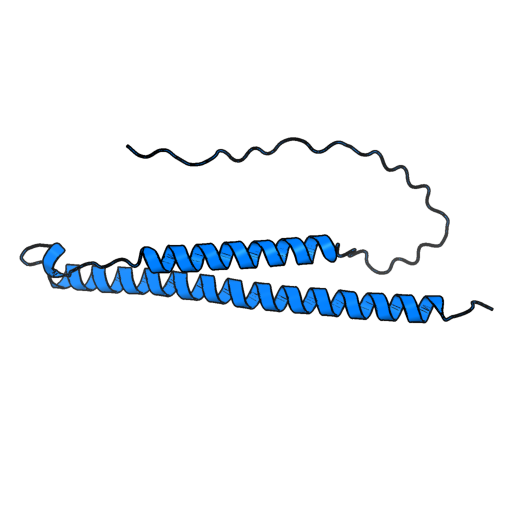 572 C CA . GLY A 1 74 ? 20.749 -1.544 -25.803 1.00 96.62 74 GLY A CA 1
ATOM 573 C C . GLY A 1 74 ? 21.013 -2.340 -24.518 1.00 96.62 74 GLY A C 1
ATOM 574 O O . GLY A 1 74 ? 20.067 -2.773 -23.865 1.00 96.62 74 GLY A O 1
ATOM 575 N N . ALA A 1 75 ? 22.280 -2.517 -24.127 1.00 97.00 75 ALA A N 1
ATOM 576 C CA . ALA A 1 75 ? 22.632 -3.176 -22.869 1.00 97.00 75 ALA A CA 1
ATOM 577 C C . ALA A 1 75 ? 22.232 -2.329 -21.651 1.00 97.00 75 ALA A C 1
ATOM 579 O O . ALA A 1 75 ? 21.607 -2.841 -20.727 1.00 97.00 75 ALA A O 1
ATOM 580 N N . GLN A 1 76 ? 22.520 -1.029 -21.689 1.00 97.75 76 GLN A N 1
ATOM 581 C CA . GLN A 1 76 ? 22.135 -0.067 -20.659 1.00 97.75 76 GLN A CA 1
ATOM 582 C C . GLN A 1 76 ? 20.614 0.073 -20.592 1.00 97.75 76 GLN A C 1
ATOM 584 O O . GLN A 1 76 ? 20.048 0.112 -19.506 1.00 97.75 76 GLN A O 1
ATOM 589 N N . GLY A 1 77 ? 19.940 0.076 -21.744 1.00 97.56 77 GLY A N 1
ATOM 590 C CA . GLY A 1 77 ? 18.486 0.126 -21.795 1.00 97.56 77 GLY A CA 1
ATOM 591 C C . GLY A 1 77 ? 17.818 -1.086 -21.146 1.00 97.56 77 GLY A C 1
ATOM 592 O O . GLY A 1 77 ? 16.823 -0.922 -20.447 1.00 97.56 77 GLY A O 1
ATOM 593 N N . ARG A 1 78 ? 18.386 -2.288 -21.315 1.00 97.62 78 ARG A N 1
ATOM 594 C CA . ARG A 1 78 ? 17.931 -3.488 -20.592 1.00 97.62 78 ARG A CA 1
ATOM 595 C C . ARG A 1 78 ? 18.188 -3.374 -19.093 1.00 97.62 78 ARG A C 1
ATOM 597 O O . ARG A 1 78 ? 17.264 -3.578 -18.322 1.00 97.62 78 ARG A O 1
ATOM 604 N N . ALA A 1 79 ? 19.387 -2.950 -18.694 1.00 97.69 79 ALA A N 1
ATOM 605 C CA . ALA A 1 79 ? 19.712 -2.762 -17.281 1.00 97.69 79 ALA A CA 1
ATOM 606 C C . ALA A 1 79 ? 18.774 -1.753 -16.587 1.00 97.69 79 ALA A C 1
ATOM 608 O O . ALA A 1 79 ? 18.363 -1.972 -15.451 1.00 97.69 79 ALA A O 1
ATOM 609 N N . LEU A 1 80 ? 18.390 -0.670 -17.275 1.00 96.88 80 LEU A N 1
ATOM 610 C CA . LEU A 1 80 ? 17.402 0.289 -16.774 1.00 96.88 80 LEU A CA 1
ATOM 611 C C . LEU A 1 80 ? 16.002 -0.322 -16.668 1.00 96.88 80 LEU A C 1
ATOM 613 O O . LEU A 1 80 ? 15.336 -0.119 -15.656 1.00 96.88 80 LEU A O 1
ATOM 617 N N . ALA A 1 81 ? 15.560 -1.072 -17.681 1.00 96.62 81 ALA A N 1
ATOM 618 C CA . ALA A 1 81 ? 14.273 -1.763 -17.643 1.00 96.62 81 ALA A CA 1
ATOM 619 C C . ALA A 1 81 ? 14.200 -2.751 -16.463 1.00 96.62 81 ALA A C 1
ATOM 621 O O . ALA A 1 81 ? 13.241 -2.712 -15.692 1.00 96.62 81 ALA A O 1
ATOM 622 N N . ASP A 1 82 ? 15.250 -3.552 -16.264 1.00 97.12 82 ASP A N 1
ATOM 623 C CA . ASP A 1 82 ? 15.358 -4.503 -15.153 1.00 97.12 82 ASP A CA 1
ATOM 624 C C . ASP A 1 82 ? 15.367 -3.784 -13.794 1.00 97.12 82 ASP A C 1
ATOM 626 O O . ASP A 1 82 ? 14.699 -4.211 -12.850 1.00 97.12 82 ASP A O 1
ATOM 630 N N . MET A 1 83 ? 16.079 -2.655 -13.691 1.00 96.94 83 MET A N 1
ATOM 631 C CA . MET A 1 83 ? 16.094 -1.827 -12.483 1.00 96.94 83 MET A CA 1
ATOM 632 C C . MET A 1 83 ? 14.700 -1.277 -12.161 1.00 96.94 83 MET A C 1
ATOM 634 O O . MET A 1 83 ? 14.277 -1.338 -11.006 1.00 96.94 83 MET A O 1
ATOM 638 N N . PHE A 1 84 ? 13.975 -0.748 -13.151 1.00 96.56 84 PHE A N 1
ATOM 639 C CA . PHE A 1 84 ? 12.624 -0.226 -12.941 1.00 96.56 84 PHE A CA 1
ATOM 640 C C . PHE A 1 84 ? 11.641 -1.318 -12.525 1.00 96.56 84 PHE A C 1
ATOM 642 O O . PHE A 1 84 ? 10.869 -1.102 -11.590 1.00 96.56 84 PHE A O 1
ATOM 649 N N . GLU A 1 85 ? 11.700 -2.490 -13.156 1.00 95.81 85 GLU A N 1
ATOM 650 C CA . GLU A 1 85 ? 10.882 -3.642 -12.771 1.00 95.81 85 GLU A CA 1
ATOM 651 C C . GLU A 1 85 ? 11.203 -4.084 -11.335 1.00 95.81 85 GLU A C 1
ATOM 653 O O . GLU A 1 85 ? 10.299 -4.279 -10.520 1.00 95.81 85 GLU A O 1
ATOM 658 N N . GLY A 1 86 ? 12.490 -4.159 -10.982 1.00 96.56 86 GLY A N 1
ATOM 659 C CA . GLY A 1 86 ? 12.937 -4.511 -9.636 1.00 96.56 86 GLY A CA 1
ATOM 660 C C . GLY A 1 86 ? 12.473 -3.516 -8.568 1.00 96.56 86 GLY A C 1
ATOM 661 O O . GLY A 1 86 ? 11.966 -3.927 -7.520 1.00 96.56 86 GLY A O 1
ATOM 662 N N . LEU A 1 87 ? 12.597 -2.212 -8.829 1.00 96.00 87 LEU A N 1
ATOM 663 C CA . LEU 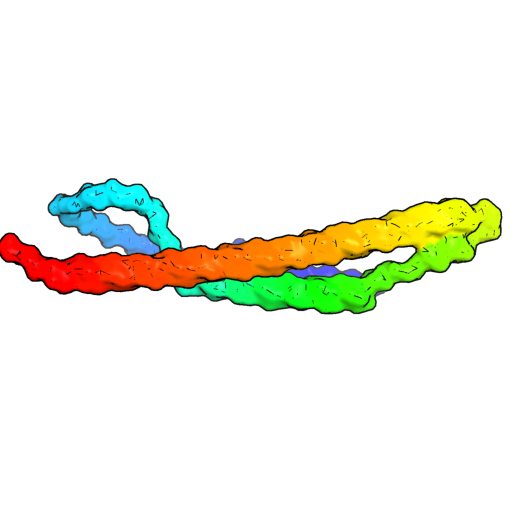A 1 87 ? 12.119 -1.159 -7.927 1.00 96.00 87 LEU A CA 1
ATOM 664 C C . LEU A 1 87 ? 10.596 -1.212 -7.766 1.00 96.00 87 LEU A C 1
ATOM 666 O O . LEU A 1 87 ? 10.097 -1.179 -6.639 1.00 96.00 87 LEU A O 1
ATOM 670 N N . HIS A 1 88 ? 9.863 -1.346 -8.871 1.00 96.94 88 HIS A N 1
ATOM 671 C CA . HIS A 1 88 ? 8.406 -1.405 -8.862 1.00 96.94 88 HIS A CA 1
ATOM 672 C C . HIS A 1 88 ? 7.893 -2.643 -8.110 1.00 96.94 88 HIS A C 1
ATOM 674 O O . HIS A 1 88 ? 7.062 -2.519 -7.207 1.00 96.94 88 HIS A O 1
ATOM 680 N N . GLY A 1 89 ? 8.449 -3.822 -8.395 1.00 96.50 89 GLY A N 1
ATOM 681 C CA . GLY A 1 89 ? 8.127 -5.055 -7.676 1.00 96.50 89 GLY A CA 1
ATOM 682 C C . GLY A 1 89 ? 8.566 -5.030 -6.207 1.00 96.50 89 GLY A C 1
ATOM 683 O O . GLY A 1 89 ? 7.941 -5.660 -5.354 1.00 96.50 89 GLY A O 1
ATOM 684 N N . GLY A 1 90 ? 9.622 -4.287 -5.871 1.00 97.38 90 GLY A N 1
ATOM 685 C CA . GLY A 1 90 ? 10.053 -4.074 -4.491 1.00 97.38 90 GLY A CA 1
ATOM 686 C C . GLY A 1 90 ? 9.052 -3.255 -3.671 1.00 97.38 90 GLY A C 1
ATOM 687 O O . GLY A 1 90 ? 8.783 -3.598 -2.519 1.00 97.38 90 GLY A O 1
ATOM 688 N N . VAL A 1 91 ? 8.483 -2.199 -4.257 1.00 96.19 91 VAL A N 1
ATOM 689 C CA . VAL A 1 91 ? 7.441 -1.383 -3.613 1.00 96.19 91 VAL A CA 1
ATOM 690 C C . VAL A 1 91 ? 6.150 -2.183 -3.437 1.00 96.19 91 VAL A C 1
ATOM 692 O O . VAL A 1 91 ? 5.597 -2.170 -2.340 1.00 96.19 91 VAL A O 1
ATOM 695 N N . GLU A 1 92 ? 5.746 -2.963 -4.444 1.00 96.50 92 GLU A N 1
ATOM 696 C CA . GLU A 1 92 ? 4.586 -3.867 -4.363 1.00 96.50 92 GLU A CA 1
ATOM 697 C C . GLU A 1 92 ? 4.670 -4.773 -3.123 1.00 96.50 92 GLU A C 1
ATOM 699 O O . GLU A 1 92 ? 3.787 -4.785 -2.267 1.00 96.50 92 GLU A O 1
ATOM 704 N N . LYS A 1 93 ? 5.815 -5.446 -2.945 1.00 97.38 93 LYS A N 1
ATOM 705 C CA . LYS A 1 93 ? 6.057 -6.336 -1.799 1.00 97.38 93 LYS A CA 1
ATOM 706 C C . LYS A 1 93 ? 5.942 -5.626 -0.449 1.00 97.38 93 LYS A C 1
ATOM 708 O O . LYS A 1 93 ? 5.531 -6.248 0.531 1.00 97.38 93 LYS A O 1
ATOM 713 N N . ARG A 1 94 ? 6.340 -4.352 -0.366 1.00 97.62 94 ARG A N 1
ATOM 714 C CA . ARG A 1 94 ? 6.265 -3.560 0.874 1.00 97.62 94 ARG A CA 1
ATOM 715 C C . ARG A 1 94 ? 4.830 -3.153 1.188 1.00 97.62 94 ARG A C 1
ATOM 717 O O . ARG A 1 94 ? 4.432 -3.260 2.344 1.00 97.62 94 ARG A O 1
ATOM 724 N N . ILE A 1 95 ? 4.060 -2.751 0.180 1.00 97.50 95 ILE A N 1
ATOM 725 C CA . ILE A 1 95 ? 2.629 -2.443 0.314 1.00 97.50 95 ILE A CA 1
ATOM 726 C C . ILE A 1 95 ? 1.860 -3.691 0.782 1.00 97.50 95 ILE A C 1
ATOM 728 O O . ILE A 1 95 ? 1.059 -3.623 1.720 1.00 97.50 95 ILE A O 1
ATOM 732 N N . ASP A 1 96 ? 2.165 -4.856 0.210 1.00 97.12 96 ASP A N 1
ATOM 733 C CA . ASP A 1 96 ? 1.589 -6.135 0.635 1.00 97.12 96 ASP A CA 1
ATOM 734 C C . ASP A 1 96 ? 1.963 -6.501 2.072 1.00 97.12 96 ASP A C 1
ATOM 736 O O . ASP A 1 96 ? 1.118 -6.943 2.856 1.00 97.12 96 ASP A O 1
ATOM 740 N N . ALA A 1 97 ? 3.236 -6.328 2.436 1.00 97.88 97 ALA A N 1
ATOM 741 C CA . ALA A 1 97 ? 3.701 -6.584 3.791 1.00 97.88 97 ALA A CA 1
ATOM 742 C C . ALA A 1 97 ? 2.996 -5.671 4.801 1.00 97.88 97 ALA A C 1
ATOM 744 O O . ALA A 1 97 ? 2.510 -6.172 5.813 1.00 97.88 97 ALA A O 1
ATOM 745 N N . LEU A 1 98 ? 2.868 -4.377 4.498 1.00 97.62 98 LEU A N 1
ATOM 746 C CA . LEU A 1 98 ? 2.134 -3.427 5.330 1.00 97.62 98 LEU A CA 1
ATOM 747 C C . LEU A 1 98 ? 0.675 -3.862 5.496 1.00 97.62 98 LEU A C 1
ATOM 749 O O . LEU A 1 98 ? 0.207 -3.995 6.620 1.00 97.62 98 LEU A O 1
ATOM 753 N N . THR A 1 99 ? -0.007 -4.206 4.400 1.00 98.31 99 THR A N 1
ATOM 754 C CA . THR A 1 99 ? -1.395 -4.696 4.437 1.00 98.31 99 THR A CA 1
ATOM 755 C C . THR A 1 99 ? -1.547 -5.911 5.354 1.00 98.31 99 THR A C 1
ATOM 757 O O . THR A 1 99 ? -2.459 -5.957 6.183 1.00 98.31 99 THR A O 1
ATOM 760 N N . ARG A 1 100 ? -0.666 -6.911 5.219 1.00 98.38 100 ARG A N 1
ATOM 761 C CA . ARG A 1 100 ? -0.701 -8.124 6.051 1.00 98.38 100 ARG A CA 1
ATOM 762 C C . ARG A 1 100 ? -0.468 -7.798 7.522 1.00 98.38 100 ARG A C 1
ATOM 764 O O . ARG A 1 100 ? -1.238 -8.255 8.363 1.00 98.38 100 ARG A O 1
ATOM 771 N N . THR A 1 101 ? 0.544 -6.993 7.823 1.00 98.25 101 THR A N 1
ATOM 772 C CA . THR A 1 101 ? 0.886 -6.626 9.199 1.00 98.25 101 THR A CA 1
ATOM 773 C C . THR A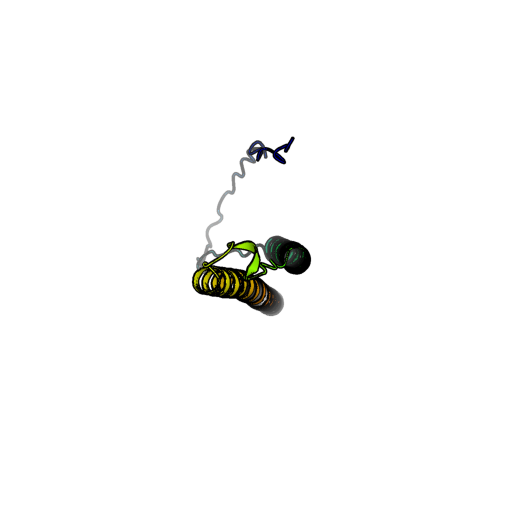 1 101 ? -0.218 -5.799 9.851 1.00 98.25 101 THR A C 1
ATOM 775 O O . THR A 1 101 ? -0.582 -6.076 10.988 1.00 98.25 101 THR A O 1
ATOM 778 N N . THR A 1 102 ? -0.829 -4.852 9.136 1.00 98.31 102 THR A N 1
ATOM 779 C CA . THR A 1 102 ? -1.946 -4.053 9.663 1.00 98.31 102 THR A CA 1
ATOM 780 C C . THR A 1 102 ? -3.185 -4.911 9.929 1.00 98.31 102 THR A C 1
ATOM 782 O O . THR A 1 102 ? -3.865 -4.710 10.935 1.00 98.31 102 THR A O 1
ATOM 785 N N . ARG A 1 103 ? -3.474 -5.910 9.081 1.00 98.31 103 ARG A N 1
ATOM 786 C CA . ARG A 1 103 ? -4.551 -6.886 9.341 1.00 98.31 103 ARG A CA 1
ATOM 787 C C . ARG A 1 103 ? -4.266 -7.742 10.570 1.00 98.31 103 ARG A C 1
ATOM 789 O O . ARG A 1 103 ? -5.168 -7.937 11.377 1.00 98.31 103 ARG A O 1
ATOM 796 N N . ALA A 1 104 ? -3.034 -8.226 10.712 1.00 98.31 104 ALA A N 1
ATOM 797 C CA . ALA A 1 104 ? -2.625 -8.987 11.886 1.00 98.31 104 ALA A CA 1
ATOM 798 C C . ALA A 1 104 ? -2.765 -8.137 13.157 1.00 98.31 104 ALA A C 1
ATOM 800 O O . ALA A 1 104 ? -3.445 -8.551 14.086 1.00 98.31 104 ALA A O 1
ATOM 801 N N . ALA A 1 105 ? -2.236 -6.909 13.152 1.00 97.81 105 ALA A N 1
ATOM 802 C CA . ALA A 1 105 ? -2.363 -5.976 14.269 1.00 97.81 105 ALA A CA 1
ATOM 803 C C . ALA A 1 105 ? -3.828 -5.720 14.649 1.00 97.81 105 ALA A C 1
ATOM 805 O O . ALA A 1 105 ? -4.167 -5.733 15.826 1.00 97.81 105 ALA A O 1
ATOM 806 N N . ARG A 1 106 ? -4.717 -5.551 13.663 1.00 98.00 106 ARG A N 1
ATOM 807 C CA . ARG A 1 106 ? -6.153 -5.400 13.922 1.00 98.00 106 ARG A CA 1
ATOM 808 C C . ARG A 1 106 ? -6.738 -6.620 14.631 1.00 98.00 106 ARG A C 1
ATOM 810 O O . ARG A 1 106 ? -7.446 -6.441 15.614 1.00 98.00 106 ARG A O 1
ATOM 817 N N . SER A 1 107 ? -6.414 -7.826 14.167 1.00 97.88 107 SER A N 1
ATOM 818 C CA . SER A 1 107 ? -6.881 -9.064 14.801 1.00 97.88 107 SER A CA 1
ATOM 819 C C . SER A 1 107 ? -6.368 -9.214 16.237 1.00 97.88 107 SER A C 1
ATOM 821 O O . SER A 1 107 ? -7.108 -9.681 17.097 1.00 97.88 107 SER A O 1
ATOM 823 N N . GLU A 1 108 ? -5.132 -8.790 16.520 1.00 97.12 108 GLU A N 1
ATOM 824 C CA . GLU A 1 108 ? -4.586 -8.794 17.883 1.00 97.12 108 GLU A CA 1
ATOM 825 C C . GLU A 1 108 ? -5.325 -7.818 18.807 1.00 97.12 108 GLU A C 1
ATOM 827 O O . GLU A 1 108 ? -5.625 -8.163 19.947 1.00 97.12 108 GLU A O 1
ATOM 832 N N . VAL A 1 109 ? -5.669 -6.623 18.316 1.00 95.50 109 VAL A N 1
ATOM 833 C CA . VAL A 1 109 ? -6.436 -5.635 19.093 1.00 95.50 109 VAL A CA 1
ATOM 834 C C . VAL A 1 109 ? -7.867 -6.114 19.347 1.00 95.50 109 VAL A C 1
ATOM 836 O O . VAL A 1 109 ? -8.368 -5.956 20.457 1.00 95.50 109 VAL A O 1
ATOM 839 N N . GLU A 1 110 ? -8.516 -6.725 18.352 1.00 95.00 110 GLU A N 1
ATOM 840 C CA . GLU A 1 110 ? -9.844 -7.336 18.513 1.00 95.00 110 GLU A CA 1
ATOM 841 C C . GLU A 1 110 ? -9.802 -8.446 19.581 1.00 95.00 110 GLU A C 1
ATOM 843 O O . GLU A 1 110 ? -10.602 -8.431 20.514 1.00 95.00 110 GLU A O 1
ATOM 848 N N . ARG A 1 111 ? -8.799 -9.334 19.534 1.00 94.75 111 ARG A N 1
ATOM 849 C CA . ARG A 1 111 ? -8.622 -10.400 20.537 1.00 94.75 111 ARG A CA 1
ATOM 850 C C . ARG A 1 111 ? -8.329 -9.867 21.938 1.00 94.75 111 ARG A C 1
ATOM 852 O O . ARG A 1 111 ? -8.798 -10.434 22.925 1.00 94.75 111 ARG A O 1
ATOM 859 N N . PHE A 1 112 ? -7.536 -8.801 22.034 1.00 91.38 112 PHE A N 1
ATOM 860 C CA . PHE A 1 112 ? -7.294 -8.115 23.299 1.00 91.38 112 PHE A CA 1
ATOM 861 C C . PHE A 1 112 ? -8.605 -7.586 23.890 1.00 91.38 112 PHE A C 1
ATOM 863 O O . PHE A 1 112 ? -8.897 -7.874 25.045 1.00 91.38 112 PHE A O 1
ATOM 870 N N . ALA A 1 113 ? -9.417 -6.886 23.093 1.00 89.81 113 ALA A N 1
ATOM 871 C CA . ALA A 1 113 ? -10.689 -6.321 23.541 1.00 89.81 113 ALA A CA 1
ATOM 872 C C . ALA A 1 113 ? -11.682 -7.396 24.014 1.00 89.81 113 ALA A C 1
ATOM 874 O O . ALA A 1 113 ? -12.349 -7.221 25.031 1.00 89.81 113 ALA A O 1
ATOM 875 N N . GLU A 1 114 ? -11.751 -8.529 23.310 1.00 90.25 114 GLU A N 1
ATOM 876 C CA . GLU A 1 114 ? -12.564 -9.682 23.717 1.00 90.25 114 GLU A CA 1
ATOM 877 C C . GLU A 1 114 ? -12.101 -10.264 25.060 1.00 90.25 114 GLU A C 1
ATOM 879 O O . GLU A 1 114 ? -12.923 -10.571 25.924 1.00 90.25 114 GLU A O 1
ATOM 884 N N . SER A 1 115 ? -10.784 -10.392 25.248 1.00 87.62 115 SER A N 1
ATOM 885 C CA . SER A 1 115 ? -10.200 -10.948 26.475 1.00 87.62 115 SER A CA 1
ATOM 886 C C . SER A 1 115 ? -10.403 -10.019 27.677 1.00 87.62 115 SER A C 1
ATOM 888 O O . SER A 1 115 ? -10.724 -10.488 28.767 1.00 87.62 115 SER A O 1
ATOM 890 N N . ASP A 1 116 ? -10.248 -8.709 27.472 1.00 84.56 116 ASP A N 1
ATOM 891 C CA . ASP A 1 116 ? -10.452 -7.679 28.495 1.00 84.56 116 ASP A CA 1
ATOM 892 C C . ASP A 1 116 ? -11.926 -7.599 28.928 1.00 84.56 116 ASP A C 1
ATOM 894 O O . ASP A 1 116 ? -12.233 -7.625 30.119 1.00 84.56 116 ASP A O 1
ATOM 898 N N . GLY A 1 117 ? -12.861 -7.629 27.970 1.00 79.75 117 GLY A N 1
ATOM 899 C CA . GLY A 1 117 ? -14.297 -7.651 28.265 1.00 79.75 117 GLY A CA 1
ATOM 900 C C . GLY A 1 117 ? -14.751 -8.915 29.010 1.00 79.75 117 GLY A C 1
ATOM 901 O O . GLY A 1 117 ? -15.578 -8.836 29.924 1.00 79.75 117 GLY A O 1
ATOM 902 N N . ALA A 1 118 ? -14.192 -10.080 28.663 1.00 77.06 118 ALA A N 1
ATOM 903 C CA . ALA A 1 118 ? -14.462 -11.328 29.377 1.00 77.06 118 ALA A CA 1
ATOM 904 C C . ALA A 1 118 ? -13.951 -11.276 30.827 1.00 77.06 118 ALA A C 1
ATOM 906 O O . ALA A 1 118 ? -14.670 -11.680 31.739 1.00 77.06 118 ALA A O 1
ATOM 907 N N . PHE A 1 119 ? -12.751 -10.731 31.046 1.00 73.94 119 PHE A N 1
ATOM 908 C CA . PHE A 1 119 ? -12.196 -10.539 32.386 1.00 73.94 119 PHE A CA 1
ATOM 909 C C . PHE A 1 119 ? -13.033 -9.565 33.224 1.00 73.94 119 PHE A C 1
ATOM 911 O O . PHE A 1 119 ? -13.342 -9.863 34.375 1.00 73.94 119 PHE A O 1
ATOM 918 N N . ALA A 1 120 ? -13.452 -8.434 32.650 1.00 72.94 120 ALA A N 1
ATOM 919 C CA . ALA A 1 120 ? -14.314 -7.474 33.340 1.00 72.94 120 ALA A CA 1
ATOM 920 C C . ALA A 1 120 ? -15.639 -8.113 33.792 1.00 72.94 120 ALA A C 1
ATOM 922 O O . ALA A 1 120 ? -16.069 -7.908 34.923 1.00 72.94 120 ALA A O 1
ATOM 923 N N . THR A 1 121 ? -16.239 -8.953 32.941 1.00 73.56 121 THR A N 1
ATOM 924 C CA . THR A 1 121 ? -17.478 -9.680 33.266 1.00 73.56 121 THR A CA 1
ATOM 925 C C . THR A 1 121 ? -17.279 -10.696 34.397 1.00 73.56 121 THR A C 1
ATOM 927 O O . THR A 1 121 ? -18.147 -10.828 35.256 1.00 73.56 121 THR A O 1
ATOM 930 N N . ASP A 1 122 ? -16.151 -11.415 34.406 1.00 72.94 122 ASP A N 1
ATOM 931 C CA . ASP A 1 122 ? -15.815 -12.379 35.463 1.00 72.94 122 ASP A CA 1
ATOM 932 C C . ASP A 1 122 ? -15.642 -11.678 36.818 1.00 72.94 122 ASP A C 1
ATOM 934 O O . ASP A 1 122 ? -16.217 -12.110 37.813 1.00 72.94 122 ASP A O 1
ATOM 938 N N . VAL A 1 123 ? -14.941 -10.539 36.843 1.00 70.19 1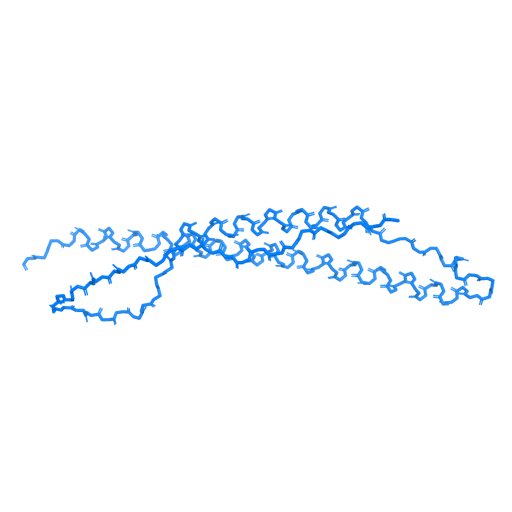23 VAL A N 1
ATOM 939 C CA . VAL A 1 123 ? -14.735 -9.738 38.062 1.00 70.19 123 VAL A CA 1
ATOM 940 C C . VAL A 1 123 ? -16.039 -9.122 38.576 1.00 70.19 123 VAL A C 1
ATOM 942 O O . VAL A 1 123 ? -16.287 -9.181 39.779 1.00 70.19 123 VAL A O 1
ATOM 945 N N . ASP A 1 124 ? -16.893 -8.586 37.699 1.00 68.44 124 ASP A N 1
ATOM 946 C CA . ASP A 1 124 ? -18.209 -8.048 38.087 1.00 68.44 124 ASP A CA 1
ATOM 947 C C . ASP A 1 124 ? -19.156 -9.140 38.630 1.00 68.44 124 ASP A C 1
ATOM 949 O O . ASP A 1 124 ? -20.087 -8.841 39.379 1.00 68.44 124 ASP A O 1
ATOM 953 N N . GLY A 1 125 ? -18.924 -10.409 38.274 1.00 61.62 125 GLY A N 1
ATOM 954 C CA . GLY A 1 125 ? -19.662 -11.568 38.782 1.00 61.62 125 GLY A CA 1
ATOM 955 C C . GLY A 1 125 ? -19.187 -12.092 40.143 1.00 61.62 125 GLY A C 1
ATOM 956 O O . GLY A 1 125 ? -19.873 -12.925 40.743 1.00 61.62 125 GLY A O 1
ATOM 957 N N . VAL A 1 126 ? -18.041 -11.626 40.652 1.00 56.28 126 VAL A N 1
ATOM 958 C CA . VAL A 1 126 ? -17.549 -11.975 41.990 1.00 56.28 126 VAL A CA 1
ATOM 959 C C . VAL A 1 126 ? -18.129 -10.989 43.004 1.00 56.28 126 VAL A C 1
ATOM 961 O O . VAL A 1 126 ? -17.576 -9.917 43.242 1.00 56.28 126 VAL A O 1
ATOM 964 N N . ASP A 1 127 ? -19.235 -11.373 43.645 1.00 55.53 127 ASP A N 1
ATOM 965 C CA . ASP A 1 127 ? -19.712 -10.700 44.857 1.00 55.53 127 ASP A CA 1
ATOM 966 C C . ASP A 1 127 ? -18.617 -10.806 45.932 1.00 55.53 127 ASP A C 1
ATOM 968 O O . ASP A 1 127 ? -18.284 -11.893 46.418 1.00 55.53 127 ASP A O 1
ATOM 972 N N . VAL A 1 128 ? -18.012 -9.670 46.277 1.00 53.84 128 VAL A N 1
ATOM 973 C CA . VAL A 1 128 ? -16.996 -9.593 47.329 1.00 53.84 128 VAL A CA 1
ATOM 974 C C . VAL A 1 128 ? -17.716 -9.702 48.676 1.00 53.84 128 VAL A C 1
ATOM 976 O O . VAL A 1 128 ? -18.241 -8.711 49.183 1.00 53.84 128 VAL A O 1
ATOM 979 N N . ALA A 1 129 ? -17.793 -10.927 49.201 1.00 43.34 129 ALA A N 1
ATOM 980 C CA . ALA A 1 129 ? -18.319 -11.241 50.533 1.00 43.34 129 ALA A CA 1
ATOM 981 C C . ALA A 1 129 ? -17.486 -10.623 51.669 1.00 43.34 129 ALA A C 1
ATOM 983 O O . ALA A 1 129 ? -16.241 -10.550 51.533 1.00 43.34 129 ALA A O 1
#

Secondary structure (DSSP, 8-state):
--PPP------------------S-----------HHHHHHHHHHHHHHHHHHHHHHHHT-----GGGG-TT-HHHHHHHHHHHHHHHHHHHHHHHHHHHHHHHHHHHHHHHHHHHHHHHHHHHT----

Radius of gyration: 25.95 Å; chains: 1; bounding box: 44×36×81 Å

Foldseek 3Di:
DDDDDDDDDDDDDDDDDDDDDDDPDDPDPDDDDPPLVVLLVVLVVQLVVLVVVLVVLVVCQDDQDLCVCDDPRSVVSVVVRVVSVVVSVVVNVVSVVSNVVSVVVSVVSVVVVVVVVVVVVVVVPDDPD

pLDDT: mean 79.04, std 23.89, range [33.0, 98.38]